Protein AF-A0AAF1KSZ2-F1 (afdb_monomer)

Solvent-accessible surface area (backbone atoms only — not comparable to full-atom values): 3605 Å² total; per-residue (Å²): 135,93,67,73,52,77,44,72,91,76,93,69,91,55,97,44,73,68,55,33,51,50,52,54,49,49,53,55,72,70,34,66,56,48,68,32,42,39,33,42,67,101,79,42,76,44,81,48,76,43,66,58,69,74,84,124

pLDDT: mean 82.08, std 10.48, range [44.31, 94.44]

Nearest PDB structures (foldseek):
  7w6z-assembly1_A  TM=5.391E-01  e=2.271E+00  Kangiella koreensis DSM 16069
  2ic3-assembly1_A  TM=5.064E-01  e=5.368E+00  Human immunodeficiency virus type 1 BH10

Secondary structure (DSSP, 8-state):
---EEEE-------SSHHHHHHHHHHHHHHSSEEEEEEEETTTEEEEEEEES----

Radius of gyration: 13.75 Å; Cα contacts (8 Å, |Δi|>4): 66; chains: 1; bounding box: 34×25×33 Å

Foldseek 3Di:
DWDKDKDQDDDDDDPDPVRVVVVVVVVLQPDQKGWIWIDTPPDDTDIDIDGSDPPD

Sequence (56 aa):
MPYFLVSHTALVEADDEATAAAKVYGEICDKDNITFTVTADENVTTKITIPTRTST

Mean predicted aligned error: 6.62 Å

Organism: NCBI:txid2041385

Structure (mmCIF, N/CA/C/O backbone):
data_AF-A0AAF1KSZ2-F1
#
_entry.id   AF-A0AAF1KSZ2-F1
#
loop_
_atom_site.group_PDB
_atom_site.id
_atom_site.type_symbol
_atom_site.label_atom_id
_atom_site.label_alt_id
_atom_site.label_comp_id
_atom_site.label_asym_id
_atom_site.label_entity_id
_atom_site.label_seq_id
_atom_site.pdbx_PDB_ins_code
_atom_site.Cartn_x
_atom_site.Cartn_y
_atom_site.Cartn_z
_atom_site.occupancy
_atom_site.B_iso_or_equiv
_atom_site.auth_seq_id
_atom_site.auth_comp_id
_atom_site.auth_asym_id
_atom_site.auth_atom_id
_atom_site.pdbx_PDB_model_num
ATOM 1 N N . MET A 1 1 ? -14.684 17.200 16.192 1.00 70.94 1 MET A N 1
ATOM 2 C CA . MET A 1 1 ? -14.611 16.175 15.128 1.00 70.94 1 MET A CA 1
ATOM 3 C C . MET A 1 1 ? -13.176 15.663 15.101 1.00 70.94 1 MET A C 1
ATOM 5 O O . MET A 1 1 ? -12.299 16.519 15.134 1.00 70.94 1 MET A O 1
ATOM 9 N N . PRO A 1 2 ? -12.925 14.343 15.147 1.00 79.31 2 PRO A N 1
ATOM 10 C CA . PRO A 1 2 ? -11.566 13.798 15.103 1.00 79.31 2 PRO A CA 1
ATOM 11 C C . PRO A 1 2 ? -10.977 13.888 13.688 1.00 79.31 2 PRO A C 1
ATOM 13 O O . PRO A 1 2 ? -11.708 13.761 12.705 1.00 79.31 2 PRO A O 1
ATOM 16 N N . TYR A 1 3 ? -9.665 14.101 13.599 1.00 79.38 3 TYR A N 1
ATOM 17 C CA . TYR A 1 3 ? -8.905 14.082 12.348 1.00 79.38 3 TYR A CA 1
ATOM 18 C C . TYR A 1 3 ? -8.052 12.813 12.291 1.00 79.38 3 TYR A C 1
ATOM 20 O O . TYR A 1 3 ? -7.495 12.396 13.305 1.00 79.38 3 TYR A O 1
ATOM 28 N N . PHE A 1 4 ? -7.940 12.214 11.105 1.00 81.81 4 PHE A N 1
ATOM 29 C CA . PHE A 1 4 ? -7.179 10.985 10.886 1.00 81.81 4 PHE A CA 1
ATOM 30 C C . PHE A 1 4 ? -6.223 11.163 9.711 1.00 81.81 4 PHE A C 1
ATOM 32 O O . PHE A 1 4 ? -6.638 11.587 8.631 1.00 81.81 4 PHE A O 1
ATOM 39 N N . LEU A 1 5 ? -4.958 10.799 9.906 1.00 83.06 5 LEU A N 1
ATOM 40 C CA . LEU A 1 5 ? -3.993 10.670 8.823 1.00 83.06 5 LEU A CA 1
ATOM 41 C C . LEU A 1 5 ? -4.013 9.222 8.331 1.00 83.06 5 LE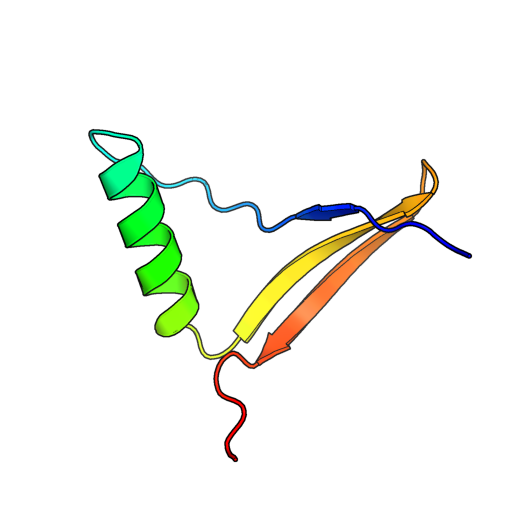U A C 1
ATOM 43 O O . LEU A 1 5 ? -3.645 8.308 9.066 1.00 83.06 5 LEU A O 1
ATOM 47 N N . VAL A 1 6 ? -4.449 9.010 7.091 1.00 81.81 6 VAL A N 1
ATOM 48 C CA . VAL A 1 6 ? -4.505 7.682 6.466 1.00 81.81 6 VAL A CA 1
ATOM 49 C C . VAL A 1 6 ? -3.379 7.574 5.449 1.00 81.81 6 VAL A C 1
ATOM 51 O O . VAL A 1 6 ? -3.303 8.372 4.517 1.00 81.81 6 VAL A O 1
ATOM 54 N N . SER A 1 7 ? -2.505 6.586 5.620 1.00 81.38 7 SER A N 1
ATOM 55 C CA . SER A 1 7 ? -1.377 6.343 4.723 1.00 81.38 7 SER A CA 1
ATOM 56 C C . SER A 1 7 ? -1.333 4.886 4.266 1.00 81.38 7 SER A C 1
ATOM 58 O O . SER A 1 7 ? -1.520 3.953 5.051 1.00 81.38 7 SER A O 1
ATOM 60 N N . HIS A 1 8 ? -1.082 4.694 2.973 1.00 79.81 8 HIS A N 1
ATOM 61 C CA . HIS A 1 8 ? -0.714 3.410 2.392 1.00 79.81 8 HIS A CA 1
ATOM 62 C C . HIS A 1 8 ? 0.750 3.501 1.968 1.00 79.81 8 HIS A C 1
ATOM 64 O O . HIS A 1 8 ? 1.095 4.301 1.101 1.00 79.81 8 HIS A O 1
ATOM 70 N N . THR A 1 9 ? 1.621 2.736 2.621 1.00 75.25 9 THR A N 1
ATOM 71 C CA . THR A 1 9 ? 3.062 2.786 2.365 1.00 75.25 9 THR A CA 1
ATOM 72 C C . THR A 1 9 ? 3.456 1.592 1.504 1.00 75.25 9 THR A C 1
ATOM 74 O O . THR A 1 9 ? 3.564 0.474 2.003 1.00 75.25 9 THR A O 1
ATOM 77 N N . ALA A 1 10 ? 3.671 1.836 0.213 1.00 71.12 10 ALA A N 1
ATOM 78 C CA . ALA A 1 10 ? 4.288 0.890 -0.708 1.00 71.12 10 ALA A CA 1
ATOM 79 C C . ALA A 1 10 ? 5.584 1.516 -1.233 1.00 71.12 10 ALA A C 1
ATOM 81 O O . ALA A 1 10 ? 5.561 2.579 -1.849 1.00 71.12 10 ALA A O 1
ATOM 82 N N . LEU A 1 11 ? 6.719 0.881 -0.941 1.00 79.62 11 LEU A N 1
ATOM 83 C CA . LEU A 1 11 ? 7.992 1.214 -1.573 1.00 79.62 11 LEU A CA 1
ATOM 84 C C . LEU A 1 11 ? 8.106 0.345 -2.818 1.00 79.62 11 LEU A C 1
ATOM 86 O O . LEU A 1 11 ? 8.247 -0.872 -2.706 1.00 79.62 11 LEU A O 1
ATOM 90 N N . VAL A 1 12 ? 8.010 0.972 -3.986 1.00 86.31 12 VAL A N 1
ATOM 91 C CA . VAL A 1 12 ? 8.137 0.297 -5.277 1.00 86.31 12 VAL A CA 1
ATOM 92 C C . VAL A 1 12 ? 9.314 0.874 -6.046 1.00 86.31 12 VAL A C 1
ATOM 94 O O . VAL A 1 12 ? 9.541 2.082 -6.045 1.00 86.31 12 VAL A O 1
ATOM 97 N N . GLU A 1 13 ? 10.062 0.002 -6.708 1.00 89.81 13 GLU A N 1
ATOM 98 C CA . GLU A 1 13 ? 11.126 0.405 -7.621 1.00 89.81 13 GLU A CA 1
ATOM 99 C C . GLU A 1 13 ? 10.528 0.707 -9.003 1.00 89.81 13 GLU A C 1
ATOM 101 O O . GLU A 1 13 ? 9.784 -0.103 -9.579 1.00 89.81 13 GLU A O 1
ATOM 106 N N . ALA A 1 14 ? 10.821 1.890 -9.535 1.00 92.25 14 ALA A N 1
ATOM 107 C CA . ALA A 1 14 ? 10.358 2.335 -10.841 1.00 92.25 14 ALA A CA 1
ATOM 108 C C . ALA A 1 14 ? 11.296 3.399 -11.415 1.00 92.25 14 ALA A C 1
ATOM 110 O O . ALA A 1 14 ? 11.981 4.094 -10.667 1.00 92.25 14 ALA A O 1
ATOM 111 N N . ASP A 1 15 ? 11.282 3.523 -12.740 1.00 93.94 15 ASP A N 1
ATOM 112 C CA . ASP A 1 15 ? 12.142 4.452 -13.474 1.00 93.94 15 ASP A CA 1
ATOM 113 C C . ASP A 1 15 ? 11.702 5.920 -13.317 1.00 93.94 15 ASP A C 1
ATOM 115 O O 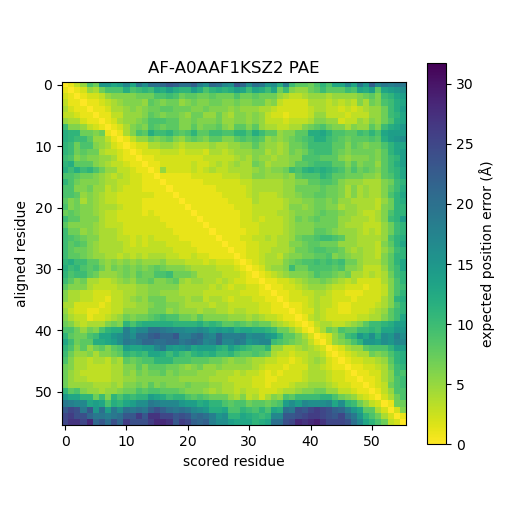. ASP A 1 15 ? 12.529 6.825 -13.408 1.00 93.94 15 ASP A O 1
ATOM 119 N N . ASP A 1 16 ? 10.412 6.156 -13.052 1.00 94.44 16 ASP A N 1
ATOM 120 C CA . ASP A 1 16 ? 9.817 7.476 -12.829 1.00 94.44 16 ASP A CA 1
ATOM 121 C C . ASP A 1 16 ? 8.577 7.411 -11.913 1.00 94.44 16 ASP A C 1
ATOM 123 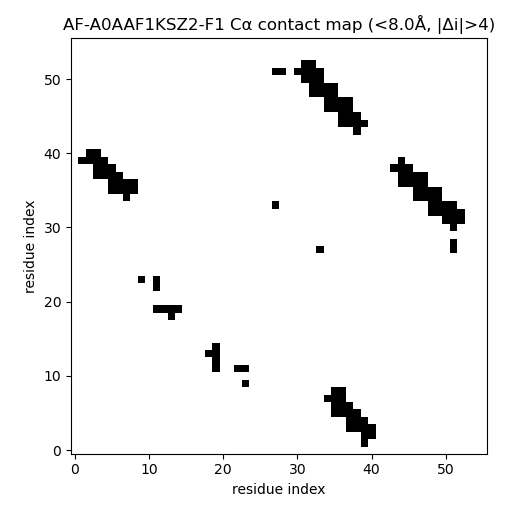O O . ASP A 1 16 ? 8.066 6.332 -11.572 1.00 94.44 16 ASP A O 1
ATOM 127 N N . GLU A 1 17 ? 8.078 8.581 -11.497 1.00 93.38 17 GLU A N 1
ATOM 128 C CA . GLU A 1 17 ? 6.959 8.698 -10.558 1.00 93.38 17 GLU A CA 1
ATOM 129 C C . GLU A 1 17 ? 5.636 8.176 -11.137 1.00 93.38 17 GLU A C 1
ATOM 131 O O . GLU A 1 17 ? 4.817 7.613 -10.404 1.00 93.38 17 GLU A O 1
ATOM 136 N N . ALA A 1 18 ? 5.413 8.330 -12.446 1.00 94.25 18 ALA A N 1
ATOM 137 C CA . ALA A 1 18 ? 4.190 7.871 -13.102 1.00 94.25 18 ALA A CA 1
ATOM 138 C C . ALA A 1 18 ? 4.132 6.336 -13.152 1.00 94.25 18 ALA A C 1
ATOM 140 O O . ALA A 1 18 ? 3.092 5.732 -12.877 1.00 94.25 18 ALA A O 1
ATOM 141 N N . THR A 1 19 ? 5.268 5.702 -13.432 1.00 93.69 19 THR A N 1
ATOM 142 C CA . THR A 1 19 ? 5.444 4.251 -13.447 1.00 93.69 19 THR A CA 1
ATOM 143 C C 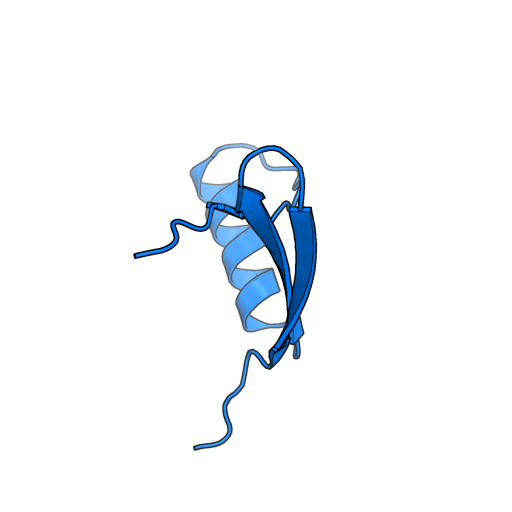. THR A 1 19 ? 5.324 3.675 -12.040 1.00 93.69 19 THR A C 1
ATOM 145 O O . THR A 1 19 ? 4.663 2.650 -11.856 1.00 93.69 19 THR A O 1
ATOM 148 N N . ALA A 1 20 ? 5.883 4.349 -11.027 1.00 91.25 20 ALA A N 1
ATOM 149 C CA . ALA A 1 20 ? 5.687 3.979 -9.625 1.00 91.25 20 ALA A CA 1
ATOM 150 C C . ALA A 1 20 ? 4.196 3.997 -9.251 1.00 91.25 20 ALA A C 1
ATOM 152 O O . ALA A 1 20 ? 3.676 3.015 -8.716 1.00 91.25 20 ALA A O 1
ATOM 153 N N . ALA A 1 21 ? 3.491 5.081 -9.592 1.00 89.75 21 ALA A N 1
ATOM 154 C CA . ALA A 1 21 ? 2.067 5.229 -9.307 1.00 89.75 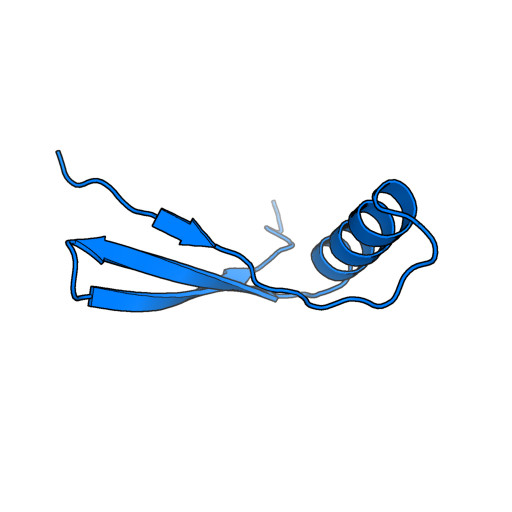21 ALA A CA 1
ATOM 155 C C . ALA A 1 21 ? 1.219 4.159 -10.014 1.00 89.75 21 ALA A C 1
ATOM 157 O O . ALA A 1 21 ? 0.347 3.556 -9.388 1.00 89.75 21 ALA A O 1
ATOM 158 N N . ALA A 1 22 ? 1.501 3.876 -11.289 1.00 90.38 22 ALA A N 1
ATOM 159 C CA . ALA A 1 22 ? 0.802 2.845 -12.051 1.00 90.38 22 ALA A CA 1
ATOM 160 C C . ALA A 1 22 ? 1.017 1.438 -11.466 1.00 90.38 22 ALA A C 1
ATOM 162 O O . ALA A 1 22 ? 0.055 0.678 -11.347 1.00 90.38 22 ALA A O 1
ATOM 163 N N . LYS A 1 23 ? 2.248 1.101 -1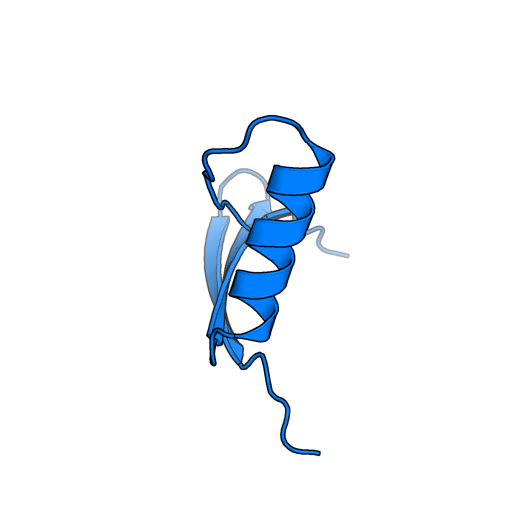1.047 1.00 89.81 23 LYS A N 1
ATOM 164 C CA . LYS A 1 23 ? 2.550 -0.179 -10.381 1.00 89.81 23 LYS A CA 1
ATOM 165 C C . LYS A 1 23 ? 1.789 -0.326 -9.066 1.00 89.81 23 LYS A C 1
ATOM 167 O O . LYS A 1 23 ? 1.123 -1.337 -8.865 1.00 89.81 23 LYS A O 1
ATOM 172 N N . VAL A 1 24 ? 1.838 0.692 -8.202 1.00 88.81 24 VAL A N 1
ATOM 173 C CA . VAL A 1 24 ? 1.111 0.678 -6.920 1.00 88.81 24 VAL A CA 1
ATOM 174 C C . VAL A 1 24 ? -0.394 0.556 -7.149 1.00 88.81 24 VAL A C 1
ATOM 176 O O . VAL A 1 24 ? -1.054 -0.213 -6.455 1.00 88.81 24 VAL A O 1
ATOM 179 N N . TYR A 1 25 ? -0.942 1.265 -8.139 1.00 86.62 25 TYR A N 1
ATOM 180 C CA . TYR A 1 25 ? -2.355 1.156 -8.494 1.00 86.62 25 TYR A CA 1
ATOM 181 C C . TYR A 1 25 ? -2.729 -0.255 -8.966 1.00 86.62 25 TYR A C 1
ATOM 183 O O . TYR A 1 25 ? -3.723 -0.805 -8.499 1.00 86.62 25 TYR A O 1
ATOM 191 N N . GLY A 1 26 ? -1.910 -0.871 -9.824 1.00 86.19 26 GLY A N 1
ATOM 192 C CA . GLY A 1 26 ? -2.097 -2.262 -10.241 1.00 86.19 26 GLY A CA 1
ATOM 193 C C . GLY A 1 26 ? -2.104 -3.225 -9.052 1.00 86.19 26 GLY A C 1
ATOM 194 O O . GLY A 1 26 ? -3.041 -4.000 -8.892 1.00 86.19 26 GLY A O 1
ATOM 195 N N . GLU A 1 27 ? -1.130 -3.106 -8.146 1.00 84.44 27 GLU A N 1
ATOM 196 C CA . GLU A 1 27 ? -1.088 -3.926 -6.928 1.00 84.44 27 GLU A CA 1
ATOM 197 C C . GLU A 1 27 ? -2.321 -3.750 -6.036 1.00 84.44 27 GLU A C 1
ATOM 199 O O . GLU A 1 27 ? -2.803 -4.713 -5.442 1.00 84.44 27 GLU A O 1
ATOM 204 N N . ILE A 1 28 ? -2.814 -2.519 -5.908 1.00 85.81 28 ILE A N 1
ATOM 205 C CA . ILE A 1 28 ? -4.034 -2.183 -5.167 1.00 85.81 28 ILE A CA 1
ATOM 206 C C . ILE A 1 28 ? -5.250 -2.861 -5.807 1.00 85.81 28 ILE A C 1
ATOM 208 O O . ILE A 1 28 ? -6.089 -3.397 -5.089 1.00 85.81 28 ILE A O 1
ATOM 212 N N . CYS A 1 29 ? -5.348 -2.855 -7.137 1.00 83.00 29 CYS A N 1
ATOM 213 C CA . CYS A 1 29 ? -6.454 -3.478 -7.861 1.00 83.00 29 CYS A CA 1
ATOM 214 C C . CYS A 1 29 ? -6.412 -5.013 -7.831 1.00 83.00 29 CYS A C 1
ATOM 216 O O . CYS A 1 29 ? -7.473 -5.642 -7.817 1.00 83.00 29 CYS A O 1
ATOM 218 N N . ASP A 1 30 ? -5.216 -5.603 -7.814 1.00 82.94 30 ASP A N 1
ATOM 219 C CA . ASP A 1 30 ? -5.028 -7.055 -7.878 1.00 82.94 30 ASP A CA 1
ATOM 220 C C . ASP A 1 30 ? -5.070 -7.738 -6.505 1.00 82.94 30 ASP A C 1
ATOM 222 O O . ASP A 1 30 ? -5.417 -8.917 -6.409 1.00 82.94 30 ASP A O 1
ATOM 226 N N . LYS A 1 31 ? -4.721 -7.032 -5.423 1.00 82.12 31 LYS A N 1
ATOM 227 C CA . LYS A 1 31 ? -4.792 -7.587 -4.063 1.00 82.12 31 LYS A CA 1
ATOM 228 C C . LYS A 1 31 ? -6.240 -7.707 -3.632 1.00 82.12 31 LYS A C 1
ATOM 230 O O . LYS A 1 31 ? -6.978 -6.750 -3.780 1.00 82.12 31 LYS A O 1
ATOM 235 N N . ASP A 1 32 ? -6.622 -8.806 -2.985 1.00 84.19 32 ASP A N 1
ATOM 236 C CA . ASP A 1 32 ? -7.967 -8.957 -2.401 1.00 84.19 32 ASP A CA 1
ATOM 237 C C . ASP A 1 32 ? -8.205 -8.036 -1.195 1.00 84.19 32 ASP A C 1
ATOM 239 O O . ASP A 1 32 ? -9.343 -7.721 -0.852 1.00 84.19 32 ASP A O 1
ATOM 243 N N . ASN A 1 33 ? -7.126 -7.610 -0.534 1.00 85.06 33 ASN A N 1
ATOM 244 C CA . ASN A 1 33 ? -7.163 -6.769 0.654 1.00 85.06 33 ASN A CA 1
ATOM 245 C C . ASN A 1 33 ? -6.034 -5.734 0.631 1.00 85.06 33 ASN A C 1
ATOM 247 O O . ASN A 1 33 ? -4.896 -6.054 0.283 1.00 85.06 33 ASN A O 1
ATOM 251 N N . ILE A 1 34 ? -6.325 -4.515 1.086 1.00 87.75 34 ILE A N 1
ATOM 252 C CA . ILE A 1 34 ? -5.340 -3.447 1.276 1.00 87.75 34 ILE A CA 1
ATOM 253 C C . ILE A 1 34 ? -5.273 -3.074 2.746 1.00 87.75 34 ILE A C 1
ATOM 255 O O . ILE A 1 34 ? -6.289 -2.804 3.386 1.00 87.75 34 ILE A O 1
ATOM 259 N N . THR A 1 35 ? -4.053 -3.011 3.270 1.00 87.06 35 THR A N 1
ATOM 260 C CA . THR A 1 35 ? -3.784 -2.502 4.611 1.00 87.06 35 THR A CA 1
ATOM 261 C C . THR A 1 35 ? -3.397 -1.025 4.558 1.00 87.06 35 THR A C 1
ATOM 263 O O . THR A 1 35 ? -2.527 -0.610 3.787 1.00 87.06 35 THR A O 1
ATOM 266 N N . PHE A 1 36 ? -4.023 -0.245 5.427 1.00 88.06 36 PHE A N 1
ATOM 267 C CA . PHE A 1 36 ? -3.753 1.162 5.676 1.00 88.06 36 PHE A CA 1
ATOM 268 C C . PHE A 1 36 ? -3.217 1.345 7.087 1.00 88.06 36 PHE A C 1
ATOM 270 O O . PHE A 1 36 ? -3.622 0.649 8.020 1.00 88.06 36 PHE A O 1
ATOM 277 N N . THR A 1 37 ? -2.342 2.328 7.244 1.00 88.31 37 THR A N 1
ATOM 278 C CA . THR A 1 37 ? -1.939 2.846 8.545 1.00 88.31 37 THR A CA 1
ATOM 279 C C . THR A 1 37 ? -2.741 4.112 8.811 1.00 88.31 37 THR A C 1
ATOM 281 O O . THR A 1 37 ? -2.642 5.084 8.062 1.00 88.31 37 THR A O 1
ATOM 284 N N . VAL A 1 38 ? -3.565 4.079 9.852 1.00 87.56 38 VAL A N 1
ATOM 285 C CA . VAL A 1 38 ? -4.407 5.188 10.295 1.00 87.56 38 VAL A CA 1
ATOM 286 C C . VAL A 1 38 ? -3.842 5.729 11.593 1.00 87.56 38 VAL A C 1
ATOM 288 O O . VAL A 1 38 ? -3.844 5.037 12.611 1.00 87.56 38 VAL A O 1
ATOM 291 N N . THR A 1 39 ? -3.375 6.967 11.557 1.00 85.31 39 THR A N 1
ATOM 292 C CA . THR A 1 39 ? -2.914 7.683 12.740 1.00 85.31 39 THR A CA 1
ATOM 293 C C . THR A 1 39 ? -4.008 8.642 13.206 1.00 85.31 39 THR A C 1
ATOM 295 O O . THR A 1 39 ? -4.490 9.470 12.431 1.00 85.31 39 THR A O 1
ATOM 298 N N . ALA A 1 40 ? -4.425 8.484 14.458 1.00 83.19 40 ALA A N 1
ATOM 299 C CA . ALA A 1 40 ? -5.381 9.321 15.167 1.00 83.19 40 ALA A CA 1
ATOM 300 C C . ALA A 1 40 ? -4.656 9.988 16.338 1.00 83.19 40 ALA A C 1
ATOM 302 O O . ALA A 1 40 ? -4.049 9.296 17.158 1.00 83.19 40 ALA A O 1
ATOM 303 N N . ASP A 1 41 ? -4.710 11.317 16.408 1.00 77.81 41 ASP A N 1
ATOM 304 C CA . ASP A 1 41 ? -3.921 12.116 17.352 1.00 77.81 41 ASP A CA 1
ATOM 305 C C . ASP A 1 41 ? -2.403 11.811 17.267 1.00 77.81 41 ASP A C 1
ATOM 307 O O . ASP A 1 41 ? -1.947 10.969 16.494 1.00 77.81 41 ASP A O 1
ATOM 311 N N . GLU A 1 42 ? -1.562 12.516 18.025 1.00 68.25 42 GLU A N 1
ATOM 312 C CA . GLU A 1 42 ? -0.095 12.409 17.881 1.00 68.25 42 GLU A CA 1
ATOM 313 C C . GLU A 1 42 ? 0.491 11.036 18.281 1.00 68.25 42 GLU A C 1
ATOM 315 O O . GLU A 1 42 ? 1.690 10.820 18.129 1.00 68.25 42 GLU A O 1
ATOM 320 N N . ASN A 1 43 ? -0.319 10.098 18.795 1.00 65.06 43 ASN A N 1
ATOM 321 C CA . ASN A 1 43 ? 0.192 8.887 19.448 1.00 65.06 43 ASN A CA 1
ATOM 322 C C . ASN A 1 43 ? -0.547 7.577 19.129 1.00 65.06 43 ASN A C 1
ATOM 324 O O . ASN A 1 43 ? -0.074 6.521 19.553 1.00 65.06 43 ASN A O 1
ATOM 328 N N . VAL A 1 44 ? -1.670 7.577 18.400 1.00 75.00 44 VAL A N 1
ATOM 329 C CA . VAL A 1 44 ? -2.401 6.327 18.119 1.00 75.00 44 VAL A CA 1
ATOM 330 C C . VAL A 1 44 ? -2.256 5.963 16.654 1.00 75.00 44 VAL A C 1
ATOM 332 O O . VAL A 1 44 ? -2.833 6.602 15.788 1.00 75.00 44 VAL A O 1
ATOM 335 N N . THR A 1 45 ? -1.505 4.902 16.367 1.00 81.88 45 THR A N 1
ATOM 336 C CA . THR A 1 45 ? -1.362 4.360 15.011 1.00 81.88 45 THR A CA 1
ATOM 337 C C . THR A 1 45 ? -1.992 2.974 14.936 1.00 81.88 45 THR A C 1
ATOM 339 O O . THR A 1 45 ? -1.581 2.058 15.644 1.00 81.88 45 THR A O 1
ATOM 342 N N . THR A 1 46 ? -2.984 2.814 14.063 1.00 86.44 46 THR A N 1
ATOM 343 C CA . THR A 1 46 ? -3.745 1.572 13.871 1.00 86.44 46 THR A CA 1
ATOM 344 C C . THR A 1 46 ? -3.561 1.063 12.448 1.00 86.44 46 THR A C 1
ATOM 346 O O . THR A 1 46 ? -3.592 1.843 11.500 1.00 86.44 46 THR A O 1
ATOM 349 N N . LYS A 1 47 ? -3.407 -0.252 12.274 1.00 87.81 47 LYS A N 1
ATOM 350 C CA . LYS A 1 47 ? -3.432 -0.883 10.949 1.00 87.81 47 LYS A CA 1
ATOM 351 C C . LYS A 1 47 ? -4.834 -1.401 10.656 1.00 87.81 47 LYS A C 1
ATOM 353 O O . LYS A 1 47 ? -5.350 -2.220 11.411 1.00 87.81 47 LYS A O 1
ATOM 358 N N . ILE A 1 48 ? -5.434 -0.938 9.566 1.00 88.06 48 ILE A N 1
ATOM 359 C CA . ILE A 1 48 ? -6.773 -1.343 9.125 1.00 88.06 48 ILE A CA 1
ATOM 360 C C . ILE A 1 48 ? -6.640 -2.054 7.786 1.00 88.06 48 ILE A C 1
ATOM 362 O O . ILE A 1 48 ? -5.990 -1.533 6.888 1.00 88.06 48 ILE A O 1
ATOM 366 N N . THR A 1 49 ? -7.252 -3.227 7.642 1.00 87.06 49 THR A N 1
ATOM 367 C CA . THR A 1 49 ? -7.272 -3.976 6.378 1.00 87.06 49 THR A CA 1
ATOM 368 C C . THR A 1 49 ? -8.676 -3.948 5.793 1.00 87.06 49 THR A C 1
ATOM 370 O O . THR A 1 49 ? -9.634 -4.257 6.498 1.00 87.06 49 THR A O 1
ATOM 373 N N . ILE A 1 50 ? -8.792 -3.549 4.527 1.00 86.81 50 ILE A N 1
ATOM 374 C CA . ILE A 1 50 ? -10.060 -3.385 3.811 1.00 86.81 50 ILE A CA 1
ATOM 375 C C . ILE A 1 50 ? -10.033 -4.278 2.562 1.00 86.81 50 ILE A C 1
ATOM 377 O O . ILE A 1 50 ? -9.025 -4.258 1.850 1.00 86.81 50 ILE A O 1
ATOM 381 N N . PRO A 1 51 ? -11.101 -5.038 2.268 1.00 84.25 51 PRO A N 1
ATOM 382 C CA . PRO A 1 51 ? -11.201 -5.783 1.020 1.00 84.25 51 PRO A CA 1
ATOM 383 C C . PRO A 1 51 ? -11.321 -4.829 -0.176 1.00 84.25 5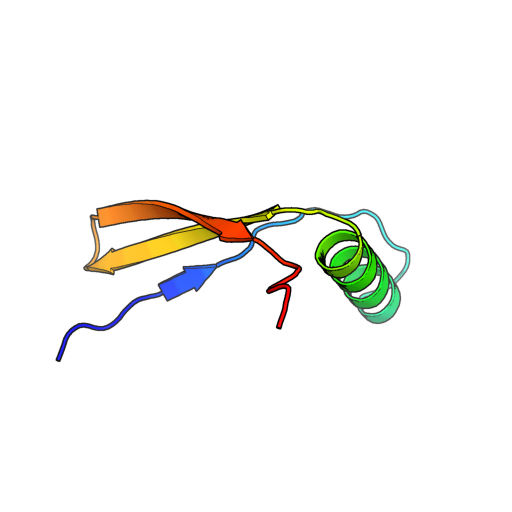1 PRO A C 1
ATOM 385 O O . PRO A 1 51 ? -12.041 -3.833 -0.121 1.00 84.25 51 PRO A O 1
ATOM 388 N N . THR A 1 52 ? -10.621 -5.127 -1.265 1.00 75.81 52 THR A N 1
ATOM 389 C CA . THR A 1 52 ? -10.564 -4.278 -2.474 1.00 75.81 52 THR A CA 1
ATOM 390 C C . THR A 1 52 ? -11.730 -4.512 -3.419 1.00 75.81 52 THR A C 1
ATOM 392 O O . THR A 1 52 ? -12.195 -3.592 -4.089 1.00 75.81 52 THR A O 1
ATOM 395 N N . ARG A 1 53 ? -12.242 -5.744 -3.440 1.00 66.38 53 ARG A N 1
ATOM 396 C CA . ARG A 1 53 ? -13.479 -6.112 -4.113 1.00 66.38 53 ARG 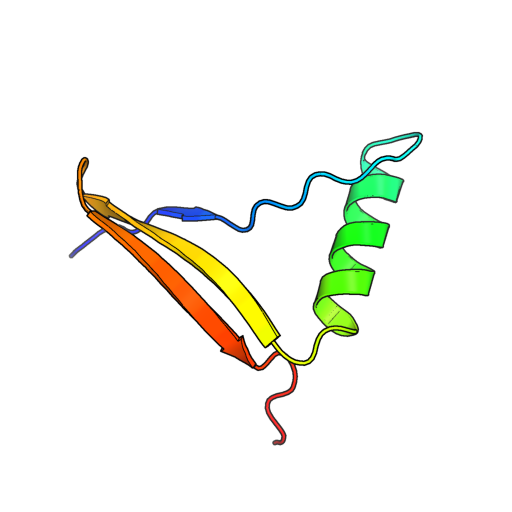A CA 1
ATOM 397 C C . ARG A 1 53 ? -14.603 -6.111 -3.094 1.00 66.38 53 ARG A C 1
ATOM 399 O O . ARG A 1 53 ? -14.853 -7.106 -2.418 1.00 66.38 53 ARG A O 1
ATOM 406 N N . THR A 1 54 ? -15.341 -5.012 -3.023 1.00 56.62 54 THR A N 1
ATOM 407 C CA . THR A 1 54 ? -16.739 -5.091 -2.602 1.00 56.62 54 THR A CA 1
ATOM 408 C C . THR A 1 54 ? -17.501 -5.799 -3.714 1.00 56.62 54 THR A C 1
ATOM 410 O O . THR A 1 54 ? -17.883 -5.165 -4.698 1.00 56.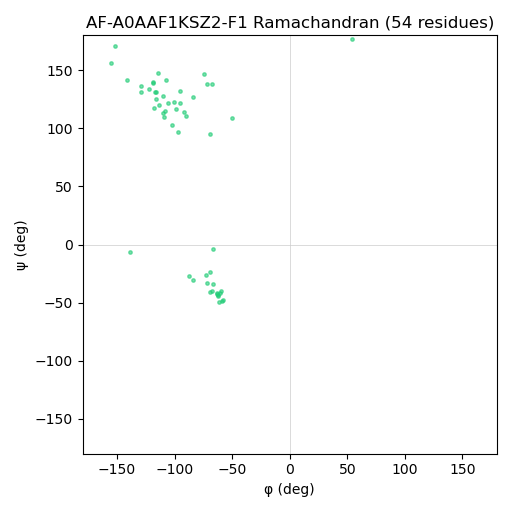62 54 THR A O 1
ATOM 413 N N . SER A 1 55 ? -17.688 -7.118 -3.587 1.00 44.31 55 SER A N 1
ATOM 414 C CA . SER A 1 55 ? -18.768 -7.805 -4.301 1.00 44.31 55 SER A CA 1
ATOM 415 C C . SER A 1 55 ? -20.044 -7.015 -4.025 1.00 44.31 55 SER A C 1
ATOM 417 O O . SER A 1 55 ? -20.485 -6.944 -2.878 1.00 44.31 55 SER A O 1
ATOM 419 N N . THR A 1 56 ? -20.528 -6.318 -5.050 1.00 45.50 56 THR A N 1
ATOM 420 C CA . THR A 1 56 ? -21.794 -5.581 -5.016 1.00 45.50 56 THR A CA 1
ATOM 421 C C . THR A 1 56 ? -22.924 -6.549 -5.308 1.00 45.50 56 THR A C 1
ATOM 423 O O . THR A 1 56 ? -22.697 -7.454 -6.145 1.00 45.50 56 THR A O 1
#